Protein AF-A0A8J2VM16-F1 (afdb_monomer)

Sequence (151 aa):
MGIAYINSRSRGELADMIYTYWEAYRRHGYGNPDKLDIPVAFHVHVAEIREEAEANTRGPLDLYLKTRQYGRDIRFDDLKQREQVLVGSPEDVIRQIEAYHEIGITNLMALMNFGGMAHEKVCRSLELFGKHVIPAFKKQTGDDRRVRTYE

Secondary structure (DSSP, 8-state):
--BHHHH-SSHHHHHHHHHHHHHHHHHTT---GGG---EEEEEEEE-SSHHHHHHHHHHHHHHHHHHSTTTTT--HHHHHHTT-EEEESHHHHHHHHHHHHHTT--EEEEE---SSS-HHHHHHHHHHIIIIIHHHHHTT-----------

Organism: NCBI:txid1571185

Structure (mmCIF, N/CA/C/O backbone):
data_AF-A0A8J2VM16-F1
#
_entry.id   AF-A0A8J2VM16-F1
#
loop_
_atom_site.group_PDB
_atom_site.id
_atom_site.type_symbol
_atom_site.label_atom_id
_atom_site.label_alt_id
_atom_site.label_comp_id
_atom_site.label_asym_id
_atom_site.label_entity_id
_atom_site.label_seq_id
_atom_site.pdbx_PDB_ins_code
_atom_site.Cartn_x
_atom_site.Cartn_y
_atom_site.Cartn_z
_atom_site.occupancy
_atom_site.B_iso_or_equiv
_atom_site.auth_seq_id
_atom_site.auth_comp_id
_atom_site.auth_asym_id
_atom_site.auth_atom_id
_atom_site.pdbx_PDB_model_num
ATOM 1 N N . MET A 1 1 ? 10.954 -8.353 -6.306 1.00 56.75 1 MET A N 1
ATOM 2 C CA . MET A 1 1 ? 10.567 -6.992 -5.879 1.00 56.75 1 MET A CA 1
ATOM 3 C C . MET A 1 1 ? 9.984 -7.086 -4.473 1.00 56.75 1 MET A C 1
ATOM 5 O O . MET A 1 1 ? 9.251 -8.028 -4.200 1.00 56.75 1 MET A O 1
ATOM 9 N N . GLY A 1 2 ? 10.435 -6.225 -3.557 1.00 78.44 2 GLY A N 1
ATOM 10 C CA . GLY A 1 2 ? 10.102 -6.285 -2.124 1.00 78.44 2 GLY A CA 1
ATOM 11 C C . GLY A 1 2 ? 8.902 -5.411 -1.741 1.00 78.44 2 GLY A C 1
ATOM 12 O O . GLY A 1 2 ? 8.033 -5.131 -2.564 1.00 78.44 2 GLY A O 1
ATOM 13 N N . ILE A 1 3 ? 8.871 -4.946 -0.490 1.00 82.25 3 ILE A N 1
ATOM 14 C CA . ILE A 1 3 ? 7.880 -3.959 -0.034 1.00 82.25 3 ILE A CA 1
ATOM 15 C C . ILE A 1 3 ? 8.233 -2.586 -0.623 1.00 82.25 3 ILE A C 1
ATOM 17 O O . ILE A 1 3 ? 9.406 -2.212 -0.612 1.00 82.25 3 ILE A O 1
ATOM 21 N N . ALA A 1 4 ? 7.243 -1.837 -1.118 1.00 82.62 4 ALA A N 1
ATOM 22 C CA . ALA A 1 4 ? 7.441 -0.576 -1.845 1.00 82.62 4 ALA A CA 1
ATOM 23 C C . ALA A 1 4 ? 8.413 0.397 -1.148 1.00 82.62 4 ALA A C 1
ATOM 25 O O . ALA A 1 4 ? 9.389 0.830 -1.758 1.00 82.62 4 ALA A O 1
ATOM 26 N N . TYR A 1 5 ? 8.219 0.653 0.151 1.00 83.75 5 TYR A N 1
ATOM 27 C CA . TYR A 1 5 ? 9.043 1.603 0.912 1.00 83.75 5 TYR A CA 1
ATOM 28 C C . TYR A 1 5 ? 10.512 1.193 1.104 1.00 83.75 5 TYR A C 1
ATOM 30 O O . TYR A 1 5 ? 11.330 2.019 1.498 1.00 83.75 5 TYR A O 1
ATOM 38 N N . ILE A 1 6 ? 10.854 -0.077 0.869 1.00 82.88 6 ILE A N 1
ATOM 39 C CA . ILE A 1 6 ? 12.237 -0.565 0.962 1.00 82.88 6 ILE A CA 1
ATOM 40 C C . ILE A 1 6 ? 13.010 -0.216 -0.313 1.00 82.88 6 ILE A C 1
ATOM 42 O O . ILE A 1 6 ? 14.209 0.036 -0.252 1.00 82.88 6 ILE A O 1
ATOM 46 N N . ASN A 1 7 ? 12.329 -0.216 -1.462 1.00 75.25 7 ASN A N 1
ATOM 47 C CA . ASN A 1 7 ? 12.973 -0.108 -2.772 1.00 75.25 7 ASN A CA 1
ATOM 48 C C . ASN A 1 7 ? 12.954 1.317 -3.332 1.00 75.25 7 ASN A C 1
ATOM 50 O O . ASN A 1 7 ? 13.749 1.619 -4.213 1.00 75.25 7 ASN A O 1
ATOM 54 N N . SER A 1 8 ? 12.060 2.181 -2.849 1.00 85.94 8 SER A N 1
ATOM 55 C CA . SER A 1 8 ? 11.965 3.568 -3.302 1.00 85.94 8 SER A CA 1
ATOM 56 C C . SER A 1 8 ? 11.563 4.508 -2.167 1.00 85.94 8 SER A C 1
ATOM 58 O O . SER A 1 8 ? 11.091 4.077 -1.112 1.00 85.94 8 SER A O 1
ATOM 60 N N . ARG A 1 9 ? 11.723 5.813 -2.382 1.00 86.38 9 ARG A N 1
ATOM 61 C CA . ARG A 1 9 ? 11.236 6.891 -1.511 1.00 86.38 9 ARG A CA 1
ATOM 62 C C . ARG A 1 9 ? 9.977 7.567 -2.049 1.00 86.38 9 ARG A C 1
ATOM 64 O O . ARG A 1 9 ? 9.448 8.447 -1.382 1.00 86.38 9 ARG A O 1
ATOM 71 N N . SER A 1 10 ? 9.503 7.192 -3.234 1.00 90.12 10 SER A N 1
ATOM 72 C CA . SER A 1 10 ? 8.264 7.703 -3.827 1.00 90.12 10 SER A CA 1
ATOM 73 C C . SER A 1 10 ? 7.723 6.751 -4.896 1.00 90.12 10 SER A C 1
ATOM 75 O O . SER A 1 10 ? 8.423 5.834 -5.347 1.00 90.12 10 SER A O 1
ATOM 77 N N . ARG A 1 11 ? 6.477 6.980 -5.333 1.00 91.31 11 ARG A N 1
ATOM 78 C CA . ARG A 1 11 ? 5.922 6.330 -6.532 1.00 91.31 11 ARG A CA 1
ATOM 79 C C . ARG A 1 11 ? 6.725 6.674 -7.795 1.00 91.31 11 ARG A C 1
ATOM 81 O O . ARG A 1 11 ? 6.958 5.785 -8.603 1.00 91.31 11 ARG A O 1
ATOM 88 N N . GLY A 1 12 ? 7.198 7.915 -7.931 1.00 91.56 12 GLY A N 1
ATOM 89 C CA . GLY A 1 12 ? 8.009 8.346 -9.079 1.00 91.56 12 GLY A CA 1
ATOM 90 C C . GLY A 1 12 ? 9.338 7.597 -9.190 1.00 91.56 12 GLY A C 1
ATOM 91 O O . GLY A 1 12 ? 9.643 7.044 -10.236 1.00 91.56 12 GLY A O 1
ATOM 92 N N . GLU A 1 13 ? 10.076 7.461 -8.086 1.00 92.88 13 GLU A N 1
ATOM 93 C CA . GLU A 1 13 ? 11.339 6.703 -8.080 1.00 92.88 13 GLU A CA 1
ATOM 94 C C . GLU A 1 13 ? 11.111 5.211 -8.385 1.00 92.88 13 GLU A C 1
ATOM 96 O O . GLU A 1 13 ? 11.935 4.564 -9.032 1.00 92.88 13 GLU A O 1
ATOM 101 N N . LEU A 1 14 ? 9.969 4.655 -7.962 1.00 92.00 14 LEU A N 1
ATOM 102 C CA . LEU A 1 14 ? 9.591 3.293 -8.338 1.00 92.00 14 LEU A CA 1
ATOM 103 C C . LEU A 1 14 ? 9.302 3.179 -9.843 1.00 92.00 14 LEU A C 1
ATOM 105 O O . LEU A 1 14 ? 9.715 2.199 -10.461 1.00 92.00 14 LEU A O 1
ATOM 109 N N . ALA A 1 15 ? 8.640 4.178 -10.432 1.00 92.94 15 ALA A N 1
ATOM 110 C CA . ALA A 1 15 ? 8.392 4.241 -11.869 1.00 92.94 15 ALA A CA 1
ATOM 111 C C . ALA A 1 15 ? 9.708 4.313 -12.662 1.00 92.94 15 ALA A C 1
ATOM 113 O O . ALA A 1 15 ? 9.889 3.551 -13.609 1.00 92.94 15 ALA A O 1
ATOM 114 N N . ASP A 1 16 ? 10.666 5.137 -12.227 1.00 94.38 16 ASP A N 1
ATOM 115 C CA . ASP A 1 16 ? 11.991 5.241 -12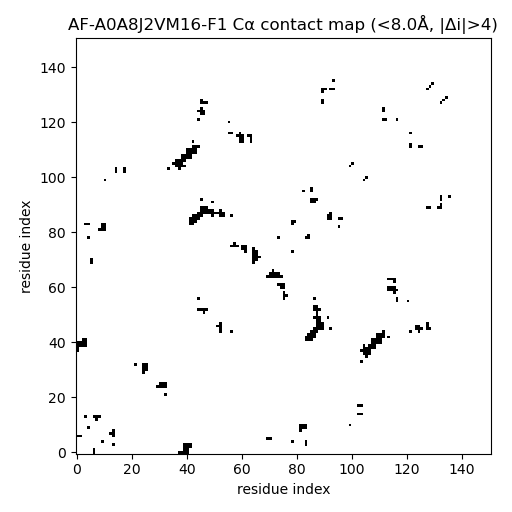.854 1.00 94.38 16 ASP A CA 1
ATOM 116 C C . ASP A 1 16 ? 12.752 3.907 -12.809 1.00 94.38 16 ASP A C 1
ATOM 118 O O . ASP A 1 16 ? 13.398 3.505 -13.783 1.00 94.38 16 ASP A O 1
ATOM 122 N N . MET A 1 17 ? 12.651 3.181 -11.690 1.00 92.38 17 MET A N 1
ATOM 123 C CA . MET A 1 17 ? 13.250 1.854 -11.537 1.00 92.38 17 MET A CA 1
ATOM 124 C C . MET A 1 17 ? 12.623 0.832 -12.495 1.00 92.38 17 MET A C 1
ATOM 126 O O . MET A 1 17 ? 13.348 0.078 -13.148 1.00 92.38 17 MET A O 1
ATOM 130 N N . ILE A 1 18 ? 11.290 0.819 -12.603 1.00 93.00 18 ILE A N 1
ATOM 131 C CA . ILE A 1 18 ? 10.559 -0.055 -13.531 1.00 93.00 18 ILE A CA 1
ATOM 132 C C . ILE A 1 18 ? 10.934 0.277 -14.979 1.00 93.00 18 ILE A C 1
ATOM 134 O O . ILE A 1 18 ? 11.281 -0.623 -15.744 1.00 93.00 18 ILE A O 1
ATOM 138 N N . TYR A 1 19 ? 10.957 1.561 -15.336 1.00 93.88 19 TYR A N 1
ATOM 139 C CA . TYR A 1 19 ? 11.331 2.017 -16.671 1.00 93.88 19 TYR A CA 1
ATOM 140 C C . TYR A 1 19 ? 12.765 1.611 -17.032 1.00 93.88 19 TYR A C 1
ATOM 142 O O . TYR A 1 19 ? 13.016 1.062 -18.105 1.00 93.88 19 TYR A O 1
ATOM 150 N N . THR A 1 20 ? 13.705 1.794 -16.102 1.00 94.25 20 THR A N 1
ATOM 151 C CA . THR A 1 20 ? 15.101 1.371 -16.280 1.00 94.25 20 THR A CA 1
ATOM 152 C C . THR A 1 20 ? 15.198 -0.136 -16.520 1.00 94.25 20 THR A C 1
ATOM 154 O O . THR A 1 20 ? 15.945 -0.586 -17.393 1.00 94.25 20 THR A O 1
ATOM 157 N N . TYR A 1 21 ? 14.420 -0.929 -15.777 1.00 93.00 21 TYR A N 1
ATOM 158 C CA . TYR A 1 21 ? 14.361 -2.375 -15.961 1.00 93.00 21 TYR A CA 1
ATOM 159 C C . TYR A 1 21 ? 13.798 -2.761 -17.337 1.00 93.00 21 TYR A C 1
ATOM 161 O O . TYR A 1 21 ? 14.381 -3.606 -18.018 1.00 93.00 21 TYR A O 1
ATOM 169 N N . TRP A 1 22 ? 12.724 -2.112 -17.787 1.00 94.12 22 TRP A N 1
ATOM 170 C CA . TRP A 1 22 ? 12.136 -2.337 -19.110 1.00 94.12 22 TRP A CA 1
ATOM 171 C C . TRP A 1 22 ? 13.092 -2.009 -20.254 1.00 94.12 22 TRP A C 1
ATOM 173 O O . TRP A 1 22 ? 13.232 -2.807 -21.183 1.00 94.12 22 TRP A O 1
ATOM 183 N N . GLU A 1 23 ? 13.789 -0.879 -20.177 1.00 94.12 23 GLU A N 1
ATOM 184 C CA . GLU A 1 23 ? 14.773 -0.486 -21.186 1.00 94.12 23 GLU A CA 1
ATOM 185 C C . GLU A 1 23 ? 15.941 -1.475 -21.242 1.00 94.12 23 GLU A C 1
ATOM 187 O O . GLU A 1 23 ? 16.353 -1.901 -22.325 1.00 94.12 23 GLU A O 1
ATOM 192 N N . ALA A 1 24 ? 16.434 -1.929 -20.085 1.00 94.62 24 ALA A N 1
ATOM 193 C CA . ALA A 1 24 ? 17.459 -2.966 -20.030 1.00 94.62 24 ALA A CA 1
ATOM 194 C C . ALA A 1 24 ? 16.965 -4.293 -20.634 1.00 94.62 24 ALA A C 1
ATOM 196 O O . ALA A 1 24 ? 17.704 -4.934 -21.387 1.00 94.62 24 ALA A O 1
ATOM 197 N N . TYR A 1 25 ? 15.721 -4.685 -20.345 1.00 93.81 25 TYR A N 1
ATOM 198 C CA . TYR A 1 25 ? 15.096 -5.900 -20.868 1.00 93.81 25 TYR A CA 1
ATOM 199 C C . TYR A 1 25 ? 14.985 -5.874 -22.399 1.00 93.81 25 TYR A C 1
ATOM 201 O O . TYR A 1 25 ? 15.388 -6.830 -23.069 1.00 93.81 25 TYR A O 1
ATOM 209 N N . ARG A 1 26 ? 14.524 -4.746 -22.960 1.00 92.88 26 ARG A N 1
ATOM 210 C CA . ARG A 1 26 ? 14.449 -4.514 -24.412 1.00 92.88 26 ARG A CA 1
ATOM 211 C C . ARG A 1 26 ? 15.830 -4.527 -25.054 1.00 92.88 26 ARG A C 1
ATOM 213 O O . ARG A 1 26 ? 16.044 -5.240 -26.031 1.00 92.88 26 ARG A O 1
ATOM 220 N N . ARG A 1 27 ? 16.781 -3.775 -24.490 1.00 94.75 27 ARG A N 1
ATOM 221 C CA . ARG A 1 27 ? 18.134 -3.610 -25.042 1.00 94.75 27 ARG A CA 1
ATOM 222 C C . ARG A 1 27 ? 18.888 -4.932 -25.189 1.00 94.75 27 ARG A C 1
ATOM 224 O O . ARG A 1 27 ? 19.678 -5.070 -26.117 1.00 94.75 27 ARG A O 1
ATOM 231 N N . HIS A 1 28 ? 18.651 -5.888 -24.296 1.00 95.31 28 HIS A N 1
ATOM 232 C CA . HIS A 1 28 ? 19.297 -7.204 -24.336 1.00 95.31 28 HIS A CA 1
ATOM 233 C C . HIS A 1 28 ? 18.489 -8.261 -25.104 1.00 95.31 28 HIS A C 1
ATOM 235 O O . HIS A 1 28 ? 18.878 -9.425 -25.127 1.00 95.31 28 HIS A O 1
ATOM 241 N N . GLY A 1 29 ? 17.383 -7.876 -25.750 1.00 93.75 29 GLY A N 1
ATOM 242 C CA . GLY A 1 29 ? 16.620 -8.762 -26.628 1.00 93.75 29 GLY A CA 1
ATOM 243 C C . GLY A 1 29 ? 15.764 -9.804 -25.904 1.00 93.75 29 GLY A C 1
ATOM 244 O O . GLY A 1 29 ? 15.365 -10.784 -26.526 1.00 93.75 29 GLY A O 1
ATOM 245 N N . TYR A 1 30 ? 15.448 -9.608 -24.619 1.00 91.94 30 TYR A N 1
ATOM 246 C CA . TYR A 1 30 ? 14.632 -10.563 -23.857 1.00 91.94 30 TYR A CA 1
ATOM 247 C C . TYR A 1 30 ? 13.132 -10.517 -24.207 1.00 91.94 30 TYR A C 1
ATOM 249 O O . TYR A 1 30 ? 12.389 -11.414 -23.818 1.00 91.94 30 TYR A O 1
ATOM 257 N N . GLY A 1 31 ? 12.684 -9.521 -24.982 1.00 90.56 31 GLY A N 1
ATOM 258 C CA . GLY A 1 31 ? 11.334 -9.457 -25.550 1.00 90.56 31 GLY A CA 1
ATOM 259 C C . GLY A 1 31 ? 10.556 -8.202 -25.158 1.00 90.56 31 GLY A C 1
ATOM 260 O O . GLY A 1 31 ? 11.141 -7.155 -24.883 1.00 90.56 31 GLY A O 1
ATOM 261 N N . ASN A 1 32 ? 9.219 -8.304 -25.163 1.00 88.19 32 ASN A N 1
ATOM 262 C CA . ASN A 1 32 ? 8.341 -7.194 -24.787 1.00 88.19 32 ASN A CA 1
ATOM 263 C C . ASN A 1 32 ? 8.208 -7.094 -23.249 1.00 88.19 32 ASN A C 1
ATOM 265 O O . ASN A 1 32 ? 7.647 -8.021 -22.656 1.00 88.19 32 ASN A O 1
ATOM 269 N N . PRO A 1 33 ? 8.654 -5.993 -22.609 1.00 87.69 33 PRO A N 1
ATOM 270 C CA . PRO A 1 33 ? 8.507 -5.795 -21.168 1.00 87.69 33 PRO A CA 1
ATOM 271 C C . PRO A 1 33 ? 7.057 -5.720 -20.673 1.00 87.69 33 PRO A C 1
ATOM 273 O O . PRO A 1 33 ? 6.827 -6.027 -19.508 1.00 87.69 33 PRO A O 1
ATOM 276 N N . ASP A 1 34 ? 6.074 -5.417 -21.529 1.00 84.12 34 ASP A N 1
ATOM 277 C CA . ASP A 1 34 ? 4.653 -5.368 -21.129 1.00 84.12 34 ASP A CA 1
ATOM 278 C C . ASP A 1 34 ? 4.111 -6.743 -20.688 1.00 84.12 34 ASP A C 1
ATOM 280 O O . ASP A 1 34 ? 3.019 -6.856 -20.135 1.00 84.12 34 ASP A O 1
ATOM 284 N N . LYS 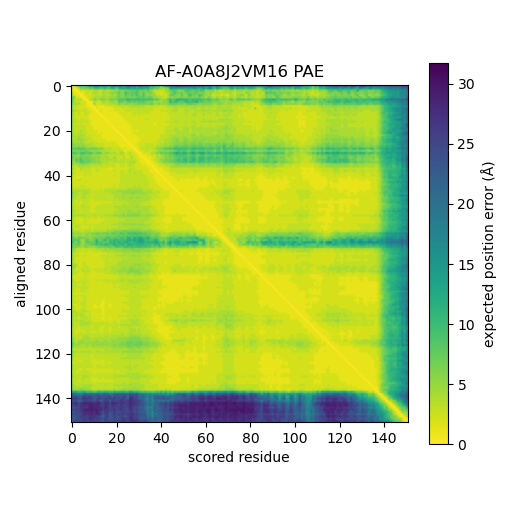A 1 35 ? 4.860 -7.819 -20.966 1.00 84.69 35 LYS A N 1
ATOM 285 C CA . LYS A 1 35 ? 4.532 -9.191 -20.553 1.00 84.69 35 LYS A CA 1
ATOM 286 C C . LYS A 1 35 ? 5.139 -9.580 -19.204 1.00 84.69 35 LYS A C 1
ATOM 288 O O . LYS A 1 35 ? 4.970 -10.723 -18.786 1.00 84.69 35 LYS A O 1
ATOM 293 N N . LEU A 1 36 ? 5.889 -8.687 -18.561 1.00 88.44 36 LEU A N 1
ATOM 294 C CA . LEU A 1 36 ? 6.547 -8.973 -17.293 1.00 88.44 36 LEU A CA 1
ATOM 295 C C . LEU A 1 36 ? 5.567 -8.818 -16.136 1.00 88.44 36 LEU A C 1
ATOM 297 O O . LEU A 1 36 ? 4.884 -7.804 -16.016 1.00 88.44 36 LEU A O 1
ATOM 301 N N . ASP A 1 37 ? 5.566 -9.807 -15.245 1.00 89.94 37 ASP A N 1
ATOM 302 C CA . ASP A 1 37 ? 4.898 -9.667 -13.962 1.00 89.94 37 ASP A CA 1
ATOM 303 C C . ASP A 1 37 ? 5.799 -8.904 -12.989 1.00 89.94 37 ASP A C 1
ATOM 305 O O . ASP A 1 37 ? 6.884 -9.370 -12.629 1.00 89.94 37 ASP A O 1
ATOM 309 N N . ILE A 1 38 ? 5.343 -7.730 -12.546 1.00 91.38 38 ILE A N 1
ATOM 310 C CA . ILE A 1 38 ? 6.051 -6.872 -11.592 1.00 91.38 38 ILE A CA 1
ATOM 311 C C . ILE A 1 38 ? 5.286 -6.890 -10.264 1.00 91.38 38 ILE A C 1
ATOM 313 O O . ILE A 1 38 ? 4.384 -6.072 -10.062 1.00 91.38 38 ILE A O 1
ATOM 317 N N . PRO A 1 39 ? 5.607 -7.831 -9.353 1.00 92.44 39 PRO A N 1
ATOM 318 C CA . PRO A 1 39 ? 4.937 -7.936 -8.067 1.00 92.44 39 PRO A CA 1
ATOM 319 C C . PRO A 1 39 ? 5.499 -6.937 -7.053 1.00 92.44 39 PRO A C 1
ATOM 321 O O . PRO A 1 39 ? 6.701 -6.933 -6.800 1.00 92.44 39 PRO A O 1
ATOM 324 N N . VAL A 1 40 ? 4.654 -6.138 -6.402 1.00 93.75 40 VAL A N 1
ATOM 325 C CA . VAL A 1 40 ? 5.080 -5.226 -5.321 1.00 93.75 40 VAL A CA 1
ATOM 326 C C . VAL A 1 40 ? 4.185 -5.398 -4.101 1.00 93.75 40 VAL A C 1
ATOM 328 O O . VAL A 1 40 ? 2.961 -5.472 -4.219 1.00 93.75 40 VAL A O 1
ATOM 331 N N . ALA A 1 41 ? 4.801 -5.481 -2.918 1.00 94.44 41 ALA A N 1
ATOM 332 C CA . ALA A 1 41 ? 4.065 -5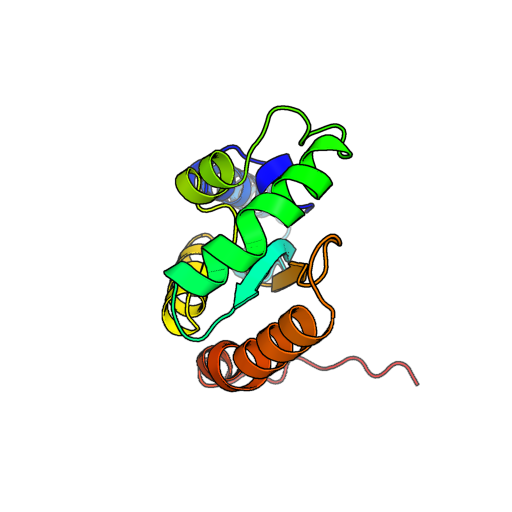.547 -1.661 1.00 94.44 41 ALA A CA 1
ATOM 333 C C . ALA A 1 41 ? 3.783 -4.156 -1.095 1.00 94.44 41 ALA A C 1
ATOM 335 O O . ALA A 1 41 ? 4.681 -3.315 -0.996 1.00 94.44 41 ALA A O 1
ATOM 336 N N . PHE A 1 42 ? 2.548 -3.969 -0.640 1.00 96.38 42 PHE A N 1
ATOM 337 C CA . PHE A 1 42 ? 2.087 -2.773 0.055 1.00 96.38 42 PHE A CA 1
ATOM 338 C C . PHE A 1 42 ? 1.469 -3.163 1.392 1.00 96.38 42 PHE A C 1
ATOM 340 O O . PHE A 1 42 ? 0.830 -4.210 1.496 1.00 96.38 42 PHE A O 1
ATOM 347 N N . HIS A 1 43 ? 1.622 -2.309 2.404 1.00 97.12 43 HIS A N 1
ATOM 348 C CA . HIS A 1 43 ? 0.723 -2.380 3.554 1.00 97.12 43 HIS A CA 1
ATOM 349 C C . HIS A 1 43 ? -0.630 -1.843 3.117 1.00 97.12 43 HIS A C 1
ATOM 351 O O . HIS A 1 43 ? -0.698 -0.757 2.534 1.00 97.12 43 HIS A O 1
ATOM 357 N N . VAL A 1 44 ? -1.677 -2.616 3.378 1.00 98.38 44 VAL A N 1
ATOM 358 C CA . VAL A 1 44 ? -3.029 -2.304 2.920 1.00 98.38 44 VAL A CA 1
ATOM 359 C C . VAL A 1 44 ? -3.976 -2.345 4.105 1.00 98.38 44 VAL A C 1
ATOM 361 O O . VAL A 1 44 ? -3.967 -3.313 4.862 1.00 98.38 44 VAL A O 1
ATOM 364 N N . HIS A 1 45 ? -4.807 -1.319 4.258 1.00 98.69 45 HIS A N 1
ATOM 365 C CA . HIS A 1 45 ? -5.909 -1.352 5.215 1.00 98.69 45 HIS A CA 1
ATOM 366 C C . HIS A 1 45 ? -7.109 -0.565 4.699 1.00 98.69 45 HIS A C 1
ATOM 368 O O . HIS A 1 45 ? -6.985 0.607 4.352 1.00 98.69 45 HIS A O 1
ATOM 374 N N . VAL A 1 46 ? -8.272 -1.210 4.675 1.00 98.75 46 VAL A N 1
ATOM 375 C CA . VAL A 1 46 ? -9.527 -0.634 4.196 1.00 98.75 46 VAL A CA 1
ATOM 376 C C . VAL A 1 46 ? -10.488 -0.472 5.371 1.00 98.75 46 VAL A C 1
ATOM 378 O O . VAL A 1 46 ? -10.682 -1.401 6.156 1.00 98.75 46 VAL A O 1
ATOM 381 N N . ALA A 1 47 ? -11.095 0.704 5.486 1.00 98.69 47 ALA A N 1
ATOM 382 C CA . ALA A 1 47 ? -12.232 0.963 6.371 1.00 98.69 47 ALA A CA 1
ATOM 383 C C . ALA A 1 47 ? -13.343 1.671 5.582 1.00 98.69 47 ALA A C 1
ATOM 385 O O . ALA A 1 47 ? -13.158 1.954 4.402 1.00 98.69 47 ALA A O 1
ATOM 386 N N . GLU A 1 48 ? -14.493 1.951 6.198 1.00 98.19 48 GLU A N 1
ATOM 387 C CA . GLU A 1 48 ? -15.604 2.629 5.502 1.00 98.19 48 GLU A CA 1
ATOM 388 C C . GLU A 1 48 ? -15.206 4.029 5.022 1.00 98.19 48 GLU A C 1
ATOM 390 O O . GLU A 1 48 ? -15.554 4.450 3.922 1.00 98.19 48 GLU A O 1
ATOM 395 N N . ILE A 1 49 ? -14.434 4.740 5.848 1.00 98.38 49 ILE A N 1
ATOM 396 C CA . ILE A 1 49 ? -13.918 6.075 5.552 1.00 98.38 49 ILE A CA 1
ATOM 397 C C . ILE A 1 49 ? -12.415 6.142 5.804 1.00 98.38 49 ILE A C 1
ATOM 399 O O . ILE A 1 49 ? -11.852 5.382 6.602 1.00 98.38 49 ILE A O 1
ATOM 403 N N . ARG A 1 50 ? -11.759 7.094 5.138 1.00 97.94 50 ARG A N 1
ATOM 404 C CA . ARG A 1 50 ? -10.309 7.280 5.206 1.00 97.94 50 ARG A CA 1
ATOM 405 C C . ARG A 1 50 ? -9.817 7.503 6.628 1.00 97.94 50 ARG A C 1
ATOM 407 O O . ARG A 1 50 ? -8.854 6.870 7.050 1.00 97.94 50 ARG A O 1
ATOM 414 N N . GLU A 1 51 ? -10.478 8.383 7.364 1.00 98.25 51 GLU A N 1
ATOM 415 C CA . GLU A 1 51 ? -10.084 8.788 8.710 1.00 98.25 51 GLU A CA 1
ATOM 416 C C . GLU A 1 51 ? -10.016 7.580 9.651 1.00 98.25 51 GLU A C 1
ATOM 418 O O . GLU A 1 51 ? -9.074 7.442 10.433 1.00 98.25 51 GLU A O 1
ATOM 423 N N . GLU A 1 52 ? -10.976 6.662 9.528 1.00 98.31 52 GLU A N 1
ATOM 424 C CA . GLU A 1 52 ? -11.004 5.425 10.302 1.00 98.31 52 GLU A CA 1
ATOM 425 C C . GLU A 1 52 ? -9.868 4.480 9.888 1.00 98.31 52 GLU A C 1
ATOM 427 O O . GLU A 1 52 ? -9.182 3.916 10.744 1.00 98.31 52 GLU A O 1
ATOM 432 N N . ALA A 1 53 ? -9.623 4.327 8.583 1.00 98.38 53 ALA A N 1
ATOM 433 C CA . ALA A 1 53 ? -8.542 3.485 8.080 1.00 98.38 53 ALA A CA 1
ATOM 434 C C . ALA A 1 53 ? -7.173 3.965 8.589 1.00 98.38 53 ALA A C 1
ATOM 436 O O . ALA A 1 53 ? -6.352 3.161 9.045 1.00 98.38 53 ALA A O 1
ATOM 437 N N . GLU A 1 54 ? -6.946 5.279 8.576 1.00 98.12 54 GLU A N 1
ATOM 438 C CA . GLU A 1 54 ? -5.727 5.899 9.090 1.00 98.12 54 GLU A CA 1
ATOM 439 C C . GLU A 1 54 ? -5.597 5.733 10.607 1.00 98.12 54 GLU A C 1
ATOM 441 O O . GLU A 1 54 ? -4.535 5.334 11.087 1.00 98.12 54 GLU A O 1
ATOM 446 N N . ALA A 1 55 ? -6.669 5.979 11.367 1.00 98.00 55 ALA A N 1
ATOM 447 C CA . ALA A 1 55 ? -6.678 5.806 12.819 1.00 98.00 55 ALA A CA 1
ATOM 448 C C . ALA A 1 55 ? -6.385 4.353 13.230 1.00 98.00 55 ALA A C 1
ATOM 450 O O . ALA A 1 55 ? -5.630 4.107 14.171 1.00 98.00 55 ALA A O 1
ATOM 451 N N . ASN A 1 56 ? -6.934 3.390 12.487 1.00 97.94 56 ASN A N 1
ATOM 452 C CA . ASN A 1 56 ? -6.689 1.965 12.687 1.00 97.94 56 ASN A CA 1
ATOM 453 C C . ASN A 1 56 ? -5.230 1.575 12.397 1.00 97.94 56 ASN A C 1
ATOM 455 O O . ASN A 1 56 ? -4.710 0.666 13.039 1.00 97.94 56 ASN A O 1
ATOM 459 N N . THR A 1 57 ? -4.571 2.251 11.451 1.00 98.12 57 THR A N 1
ATOM 460 C CA . THR A 1 57 ? -3.270 1.831 10.904 1.00 98.12 57 THR A CA 1
ATOM 461 C C . THR A 1 57 ? -2.075 2.540 11.528 1.00 98.12 57 THR A C 1
ATOM 463 O O . THR A 1 57 ? -1.035 1.915 11.719 1.00 98.12 57 THR A O 1
ATOM 466 N N . ARG A 1 58 ? -2.208 3.825 11.867 1.00 97.38 58 ARG A N 1
ATOM 467 C CA . ARG A 1 58 ? -1.103 4.706 12.275 1.00 97.38 58 ARG A CA 1
ATOM 468 C C . ARG A 1 58 ? -0.219 4.104 13.370 1.00 97.38 58 ARG A C 1
ATOM 470 O O . ARG A 1 58 ? 0.967 3.881 13.154 1.00 97.38 58 ARG A O 1
ATOM 477 N N . GLY A 1 59 ? -0.806 3.781 14.523 1.00 97.12 59 GLY A N 1
ATOM 478 C CA . GLY A 1 59 ? -0.075 3.179 15.643 1.00 97.12 59 GLY A CA 1
ATOM 479 C C . GLY A 1 59 ? 0.491 1.787 15.321 1.00 97.12 59 GLY A C 1
ATOM 480 O O . GLY A 1 59 ? 1.689 1.566 15.509 1.00 97.12 59 GLY A O 1
ATOM 481 N N . PRO A 1 60 ? -0.331 0.848 14.819 1.00 97.31 60 PRO A N 1
ATOM 482 C CA . PRO A 1 60 ? 0.129 -0.498 14.481 1.00 97.31 60 PRO A CA 1
ATOM 483 C C . PRO A 1 60 ? 1.257 -0.534 13.438 1.00 97.31 60 PRO A C 1
ATOM 485 O O . PRO A 1 60 ? 2.231 -1.268 13.614 1.00 97.31 60 PRO A O 1
ATOM 488 N N . LEU A 1 61 ? 1.188 0.299 12.394 1.00 96.38 61 LEU A N 1
ATOM 489 C CA . LEU A 1 61 ? 2.230 0.348 11.371 1.00 96.38 61 LEU A CA 1
ATOM 490 C C . LEU A 1 61 ? 3.519 0.978 11.906 1.00 96.38 61 LEU A C 1
ATOM 492 O O . LEU A 1 61 ? 4.598 0.464 11.624 1.00 96.38 61 LEU A O 1
ATOM 496 N N . ASP A 1 62 ? 3.434 2.025 12.730 1.00 96.44 62 ASP A N 1
ATOM 497 C CA . ASP A 1 62 ? 4.613 2.600 13.389 1.00 96.44 62 ASP A CA 1
ATOM 498 C C . ASP A 1 62 ? 5.329 1.569 14.276 1.00 96.44 62 ASP A C 1
ATOM 500 O O . ASP A 1 62 ? 6.561 1.504 14.295 1.00 96.44 62 ASP A O 1
ATOM 504 N N . LEU A 1 63 ? 4.575 0.729 14.996 1.00 94.88 63 LEU A N 1
ATOM 505 C CA . LEU A 1 63 ? 5.138 -0.372 15.783 1.00 94.88 63 LEU A CA 1
ATOM 506 C C . LEU A 1 63 ? 5.810 -1.418 14.892 1.00 94.88 63 LEU A C 1
ATOM 508 O O . LEU A 1 63 ? 6.933 -1.833 15.183 1.00 94.88 63 LEU A O 1
ATOM 512 N N . TYR A 1 64 ? 5.166 -1.806 13.789 1.00 94.88 64 TYR A N 1
ATOM 513 C CA . TYR A 1 64 ? 5.759 -2.703 12.802 1.00 94.88 64 TYR A CA 1
ATOM 514 C C . TYR A 1 64 ? 7.077 -2.131 12.259 1.00 94.88 64 TYR A C 1
ATOM 516 O O . TYR A 1 64 ? 8.105 -2.808 12.308 1.00 94.88 64 TYR A O 1
ATOM 524 N N . LEU A 1 65 ? 7.079 -0.876 11.799 1.00 93.69 65 LEU A N 1
ATOM 525 C CA . LEU A 1 65 ? 8.226 -0.224 11.160 1.00 93.69 65 LEU A CA 1
ATOM 526 C C . LEU A 1 65 ? 9.435 -0.126 12.096 1.00 93.69 65 LEU A C 1
ATOM 528 O O . LEU A 1 65 ? 10.553 -0.420 11.669 1.00 93.69 65 LEU A O 1
ATOM 532 N N . LYS A 1 66 ? 9.215 0.155 13.389 1.00 92.25 66 LYS A N 1
ATOM 533 C CA . LYS A 1 66 ? 10.268 0.161 14.424 1.00 92.25 66 LYS A CA 1
ATOM 534 C C . LYS A 1 66 ? 11.056 -1.150 14.507 1.00 92.25 66 LYS A C 1
ATOM 536 O O . LYS A 1 66 ? 12.234 -1.136 14.861 1.00 92.25 66 LYS A O 1
ATOM 541 N N . THR A 1 67 ? 10.438 -2.280 14.166 1.00 88.81 67 THR A N 1
ATOM 542 C CA . THR A 1 67 ? 11.099 -3.598 14.185 1.00 88.81 67 THR A CA 1
ATOM 543 C C . THR A 1 67 ? 11.830 -3.943 12.885 1.00 88.81 67 THR A C 1
ATOM 545 O O . THR A 1 67 ? 12.608 -4.898 12.855 1.00 88.81 67 THR A O 1
ATOM 548 N N . ARG A 1 68 ? 11.634 -3.181 11.800 1.00 88.00 68 ARG A N 1
ATOM 549 C CA . ARG A 1 68 ? 12.221 -3.471 10.483 1.00 88.00 68 ARG A CA 1
ATOM 550 C C . ARG A 1 68 ? 13.521 -2.711 10.276 1.00 88.00 68 ARG A C 1
ATOM 552 O O . ARG A 1 68 ? 13.566 -1.507 10.490 1.00 88.00 68 ARG A O 1
ATOM 559 N N . GLN A 1 69 ? 14.554 -3.392 9.770 1.00 82.38 69 GLN A N 1
ATOM 560 C CA . GLN A 1 69 ? 15.870 -2.797 9.481 1.00 82.38 69 GLN A CA 1
ATOM 561 C C . GLN A 1 69 ? 15.762 -1.496 8.669 1.00 82.38 69 GLN A C 1
ATOM 563 O O . GLN A 1 69 ? 16.350 -0.494 9.055 1.00 82.38 69 GLN A O 1
ATOM 568 N N . TYR A 1 70 ? 14.966 -1.506 7.596 1.00 78.44 70 TYR A N 1
ATOM 569 C CA . TYR A 1 70 ? 14.763 -0.360 6.700 1.00 78.44 70 TYR A CA 1
ATOM 570 C C . TYR A 1 70 ? 13.592 0.554 7.105 1.00 78.44 70 TYR A C 1
ATOM 572 O O . TYR A 1 70 ? 13.268 1.483 6.377 1.00 78.44 70 TYR A O 1
ATOM 580 N N . GLY A 1 71 ? 12.912 0.272 8.224 1.00 74.44 71 GLY A N 1
ATOM 581 C CA . GLY A 1 71 ? 11.711 0.994 8.659 1.00 74.44 71 GLY A CA 1
ATOM 582 C C . GLY A 1 71 ? 11.869 1.815 9.939 1.00 74.44 71 GLY A C 1
ATOM 583 O O . GLY A 1 71 ? 10.973 2.592 10.246 1.00 74.44 71 GLY A O 1
ATOM 584 N N . ARG A 1 72 ? 12.970 1.674 10.694 1.00 80.31 72 ARG A N 1
ATOM 585 C CA . ARG A 1 72 ? 13.063 2.189 12.079 1.00 80.31 72 ARG A CA 1
ATOM 586 C C . ARG A 1 72 ? 12.767 3.685 12.224 1.00 80.31 72 ARG A C 1
ATOM 588 O O . ARG A 1 72 ? 12.094 4.092 13.175 1.00 80.31 72 ARG A O 1
ATOM 595 N N . ASP A 1 73 ? 13.211 4.477 11.256 1.00 88.12 73 ASP A N 1
ATOM 596 C CA . ASP A 1 73 ? 13.078 5.939 11.263 1.00 88.12 73 ASP A CA 1
ATOM 597 C C . ASP A 1 73 ? 11.906 6.445 10.414 1.00 88.12 73 ASP A C 1
ATOM 599 O O . ASP A 1 73 ? 11.700 7.646 10.300 1.00 88.12 73 ASP A O 1
ATOM 603 N N . ILE A 1 74 ? 11.123 5.534 9.837 1.00 91.12 74 ILE A N 1
ATOM 604 C CA . ILE A 1 74 ? 9.955 5.850 9.020 1.00 91.12 74 ILE A CA 1
ATOM 605 C C . ILE A 1 74 ? 8.702 5.755 9.894 1.00 91.12 74 ILE A C 1
ATOM 607 O O . ILE A 1 74 ? 8.589 4.880 10.761 1.00 91.12 74 ILE A O 1
ATOM 611 N N . ARG A 1 75 ? 7.753 6.662 9.679 1.00 94.56 75 ARG A N 1
ATOM 612 C CA . ARG A 1 75 ? 6.415 6.635 10.272 1.00 94.56 75 ARG A CA 1
ATOM 613 C C . ARG A 1 75 ? 5.348 6.444 9.207 1.00 94.56 75 ARG A C 1
ATOM 615 O O . ARG A 1 75 ? 5.584 6.628 8.013 1.00 94.56 75 ARG A O 1
ATOM 622 N N . PHE A 1 76 ? 4.149 6.099 9.657 1.00 95.50 76 PHE A N 1
ATOM 623 C CA . PHE A 1 76 ? 2.965 6.007 8.816 1.00 95.50 76 PHE A CA 1
ATOM 624 C C . PHE A 1 76 ? 2.774 7.264 7.953 1.00 95.50 76 PHE A C 1
ATOM 626 O O . PHE A 1 76 ? 2.549 7.138 6.753 1.00 95.50 76 PHE A O 1
ATOM 633 N N . ASP A 1 77 ? 2.921 8.461 8.531 1.00 95.69 77 ASP A N 1
ATOM 634 C CA . ASP A 1 77 ? 2.747 9.715 7.785 1.00 95.69 77 ASP A CA 1
ATOM 635 C C . ASP A 1 77 ? 3.777 9.899 6.672 1.00 95.69 77 ASP A C 1
ATOM 637 O O . ASP A 1 77 ? 3.420 10.380 5.598 1.00 95.69 77 ASP A O 1
ATOM 641 N N . ASP A 1 78 ? 5.025 9.469 6.887 1.00 94.31 78 ASP A N 1
ATOM 642 C CA . ASP A 1 78 ? 6.051 9.510 5.844 1.00 94.31 78 ASP A CA 1
ATOM 643 C C . ASP A 1 78 ? 5.642 8.621 4.670 1.00 94.31 78 ASP A C 1
ATOM 645 O O . ASP A 1 78 ? 5.708 9.032 3.515 1.00 94.31 78 ASP A O 1
ATOM 649 N N . LEU A 1 79 ? 5.192 7.395 4.955 1.00 93.31 79 LEU A N 1
ATOM 650 C CA . LEU A 1 79 ? 4.762 6.468 3.912 1.00 93.31 79 LEU A CA 1
ATOM 651 C C . LEU A 1 79 ? 3.507 6.951 3.193 1.00 93.31 79 LEU A C 1
ATOM 653 O O . LEU A 1 79 ? 3.417 6.808 1.976 1.00 93.31 79 LEU A O 1
ATOM 657 N N . LYS A 1 80 ? 2.563 7.543 3.929 1.00 94.06 80 LYS A N 1
ATOM 658 C CA . LYS A 1 80 ? 1.360 8.160 3.371 1.00 94.06 80 LYS A CA 1
ATOM 659 C C . LYS A 1 80 ? 1.729 9.300 2.423 1.00 94.06 80 LYS A C 1
ATOM 661 O O . LYS A 1 80 ? 1.229 9.338 1.305 1.00 94.06 80 LYS A O 1
ATOM 666 N N . GLN A 1 81 ? 2.630 10.194 2.833 1.00 93.00 81 GLN A N 1
ATOM 667 C CA . GLN A 1 81 ? 3.093 11.307 1.999 1.00 93.00 81 GLN A CA 1
ATOM 668 C C . GLN A 1 81 ? 3.807 10.823 0.730 1.00 93.00 81 GLN A C 1
ATOM 670 O O . GLN A 1 81 ? 3.697 11.449 -0.320 1.00 93.00 81 GLN A O 1
ATOM 675 N N . ARG A 1 82 ? 4.524 9.700 0.819 1.00 91.81 82 ARG A N 1
ATOM 676 C CA . ARG A 1 82 ? 5.211 9.065 -0.316 1.00 91.81 82 ARG A CA 1
ATOM 677 C C . ARG A 1 82 ? 4.289 8.202 -1.185 1.00 91.81 82 ARG A C 1
ATOM 679 O O . ARG A 1 82 ? 4.763 7.636 -2.169 1.00 91.81 82 ARG A O 1
ATOM 686 N N . GLU A 1 83 ? 3.015 8.083 -0.804 1.00 90.69 83 GLU A N 1
ATOM 6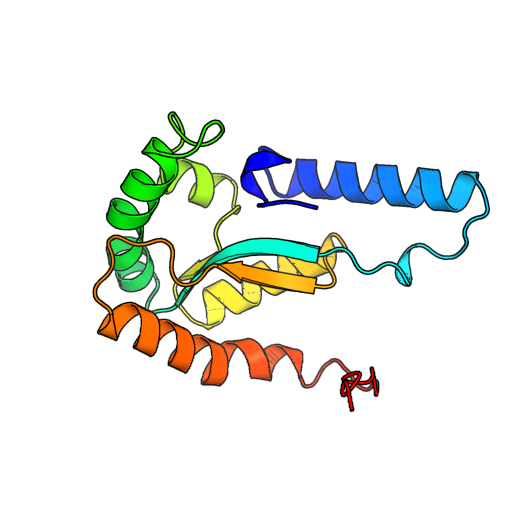87 C CA . GLU A 1 83 ? 1.996 7.216 -1.411 1.00 90.69 83 GLU A CA 1
ATOM 688 C C . GLU A 1 83 ? 2.343 5.715 -1.366 1.00 90.69 83 GLU A C 1
ATOM 690 O O . GLU A 1 83 ? 1.842 4.936 -2.161 1.00 90.69 83 GLU A O 1
ATOM 695 N N . GLN A 1 84 ? 3.184 5.275 -0.423 1.00 92.75 84 GLN A N 1
ATOM 696 C CA . GLN A 1 84 ? 3.731 3.906 -0.352 1.00 92.75 84 GLN A CA 1
ATOM 697 C C . GLN A 1 84 ? 2.930 2.947 0.547 1.00 92.75 84 GLN A C 1
ATOM 699 O O . GLN A 1 84 ? 3.401 1.853 0.879 1.00 92.75 84 GLN A O 1
ATOM 704 N N . VAL A 1 85 ? 1.731 3.354 0.963 1.00 95.31 85 VAL A N 1
ATOM 705 C CA . VAL A 1 85 ? 0.768 2.555 1.734 1.00 95.31 85 VAL A CA 1
ATOM 706 C C . VAL A 1 85 ? -0.618 2.728 1.136 1.00 95.31 85 VAL A C 1
ATOM 708 O O . VAL A 1 85 ? -0.992 3.834 0.774 1.00 95.31 85 VAL A O 1
ATOM 711 N N . LEU A 1 86 ? -1.393 1.649 1.075 1.00 97.56 86 LEU A N 1
ATOM 712 C CA . LEU A 1 86 ? -2.746 1.653 0.519 1.00 97.56 86 LEU A CA 1
ATOM 713 C C . LEU A 1 86 ? -3.755 1.630 1.665 1.00 97.56 86 LEU A C 1
ATOM 715 O O . LEU A 1 86 ? -4.301 0.585 2.021 1.00 97.56 86 LEU A O 1
ATOM 719 N N . VAL A 1 87 ? -3.938 2.786 2.298 1.00 98.38 87 VAL A N 1
ATOM 720 C CA . VAL A 1 87 ? -4.781 2.939 3.490 1.00 98.38 87 VAL A CA 1
ATOM 721 C C . VAL A 1 87 ? -5.858 3.981 3.219 1.00 98.38 87 VAL A C 1
ATOM 723 O O . VAL A 1 87 ? -5.530 5.117 2.881 1.00 98.38 87 VAL A O 1
ATOM 726 N N . GLY A 1 88 ? -7.132 3.609 3.354 1.00 98.50 88 GLY A N 1
ATOM 727 C CA . GLY A 1 88 ? -8.246 4.528 3.105 1.00 98.50 88 GLY A CA 1
ATOM 728 C C . GLY A 1 88 ? -9.610 3.847 2.991 1.00 98.50 88 GLY A C 1
ATOM 729 O O . GLY A 1 88 ? -9.779 2.706 3.431 1.00 98.50 88 GLY A O 1
ATOM 730 N N . SER A 1 89 ? -10.575 4.552 2.388 1.00 98.69 89 SER A N 1
ATOM 731 C CA . SER A 1 89 ? -11.834 3.940 1.937 1.00 98.69 89 SER A CA 1
ATOM 732 C C . SER A 1 89 ? -11.591 2.975 0.761 1.00 98.69 89 SER A C 1
ATOM 734 O O . SER A 1 89 ? -10.502 2.989 0.169 1.00 98.69 89 SER A O 1
ATOM 736 N N . PRO A 1 90 ? -12.574 2.147 0.358 1.00 98.62 90 PRO A N 1
ATOM 737 C CA . PRO A 1 90 ? -12.441 1.329 -0.844 1.00 98.62 90 PRO A CA 1
ATOM 738 C C . PRO A 1 90 ? -12.064 2.145 -2.089 1.00 98.62 90 PRO A C 1
ATOM 740 O O . PRO A 1 90 ? -11.174 1.747 -2.837 1.00 98.62 90 PRO A O 1
ATOM 743 N N . GLU A 1 91 ? -12.675 3.313 -2.282 1.00 98.31 91 GLU A N 1
ATOM 744 C CA . GLU A 1 91 ? -12.422 4.211 -3.415 1.00 98.31 91 GLU A CA 1
ATOM 745 C C . GLU A 1 91 ? -11.008 4.799 -3.372 1.00 98.31 91 GLU A C 1
ATOM 747 O O . GLU A 1 91 ? -10.363 4.964 -4.407 1.00 98.31 91 GLU A O 1
ATOM 752 N N . ASP A 1 92 ? -10.497 5.109 -2.181 1.00 98.12 92 ASP A N 1
ATOM 753 C CA . ASP A 1 92 ? -9.120 5.575 -2.013 1.00 98.12 92 ASP A CA 1
ATOM 754 C C . ASP A 1 92 ? -8.104 4.513 -2.404 1.00 98.12 92 ASP A C 1
ATOM 756 O O . ASP A 1 92 ? -7.088 4.818 -3.029 1.00 98.12 92 ASP A O 1
ATOM 760 N N . VAL A 1 93 ? -8.369 3.268 -2.014 1.00 98.19 93 VAL A N 1
ATOM 761 C CA . VAL A 1 93 ? -7.490 2.138 -2.300 1.00 98.19 93 VAL A CA 1
ATOM 762 C C . VAL A 1 93 ? -7.541 1.813 -3.790 1.00 98.19 93 VAL A C 1
ATOM 764 O O . VAL A 1 93 ? -6.486 1.653 -4.393 1.00 98.19 93 VAL A O 1
ATOM 767 N N . ILE A 1 94 ? -8.727 1.803 -4.410 1.00 98.00 94 ILE A N 1
ATOM 768 C CA . ILE A 1 94 ? -8.886 1.604 -5.861 1.00 98.00 94 ILE A CA 1
ATOM 769 C C . ILE A 1 94 ? -8.066 2.638 -6.640 1.00 98.00 94 ILE A C 1
ATOM 771 O O . ILE A 1 94 ? -7.215 2.248 -7.435 1.00 98.00 94 ILE A O 1
ATOM 775 N N . ARG A 1 95 ? -8.233 3.935 -6.347 1.00 97.12 95 ARG A N 1
ATOM 776 C CA . ARG A 1 95 ? -7.496 5.008 -7.039 1.00 97.12 95 ARG A CA 1
ATOM 777 C C . ARG A 1 95 ? -5.981 4.869 -6.916 1.00 97.12 95 ARG A C 1
ATOM 779 O O . ARG A 1 95 ? -5.249 5.139 -7.862 1.00 97.12 95 ARG A O 1
ATOM 786 N N . GLN A 1 96 ? -5.490 4.462 -5.747 1.00 96.31 96 GLN A N 1
ATOM 787 C CA . GLN A 1 96 ? -4.054 4.268 -5.554 1.00 96.31 96 GLN A CA 1
ATOM 788 C C . GLN A 1 96 ? -3.533 3.036 -6.302 1.00 96.31 96 GLN A C 1
ATOM 790 O O . GLN A 1 96 ? -2.436 3.087 -6.853 1.00 96.31 96 GLN A O 1
ATOM 795 N N . ILE A 1 97 ? -4.305 1.947 -6.349 1.00 96.38 97 ILE A N 1
ATOM 796 C CA . ILE A 1 97 ? -3.957 0.761 -7.140 1.00 96.38 97 ILE A CA 1
ATOM 797 C C . ILE A 1 97 ? -3.907 1.113 -8.630 1.00 96.38 97 ILE A C 1
ATOM 799 O O . ILE A 1 97 ? -2.954 0.720 -9.295 1.00 96.38 97 ILE A O 1
ATOM 803 N N . GLU A 1 98 ? -4.868 1.889 -9.138 1.00 95.69 98 GLU A N 1
ATOM 804 C CA . GLU A 1 98 ? -4.867 2.385 -10.522 1.00 95.69 98 GLU A CA 1
ATOM 805 C C . GLU A 1 98 ? -3.606 3.206 -10.820 1.00 95.69 98 GLU A C 1
ATOM 807 O O . GLU A 1 98 ? -2.883 2.894 -11.763 1.00 95.69 98 GLU A O 1
ATOM 812 N N . ALA A 1 99 ? -3.259 4.163 -9.955 1.00 95.31 99 ALA A N 1
ATOM 813 C CA . ALA A 1 99 ? -2.039 4.959 -10.111 1.00 95.31 99 ALA A CA 1
ATOM 814 C C . ALA A 1 99 ? -0.754 4.105 -10.102 1.00 95.31 99 ALA A C 1
ATOM 816 O O . ALA A 1 99 ? 0.242 4.450 -10.736 1.00 95.31 99 ALA A O 1
ATOM 817 N N . TYR A 1 100 ? -0.750 2.985 -9.375 1.00 94.56 100 TYR A N 1
ATOM 818 C CA . TYR A 1 100 ? 0.362 2.036 -9.388 1.00 94.56 100 TYR A CA 1
ATOM 819 C C . TYR A 1 100 ? 0.377 1.141 -10.629 1.00 94.56 100 TYR A C 1
ATOM 821 O O . TYR A 1 100 ? 1.451 0.789 -11.124 1.00 94.56 100 TYR A O 1
ATOM 829 N N . HIS A 1 101 ? -0.797 0.799 -11.150 1.00 92.94 101 HIS A N 1
ATOM 830 C CA . HIS A 1 101 ? -0.930 0.066 -12.397 1.00 92.94 101 HIS A CA 1
ATOM 831 C C . HIS A 1 101 ? -0.399 0.878 -13.585 1.00 92.94 101 HIS A C 1
ATOM 833 O O . HIS A 1 101 ? 0.346 0.346 -14.406 1.00 92.94 101 HIS A O 1
ATOM 839 N N . GLU A 1 102 ? -0.685 2.183 -13.619 1.00 93.06 102 GLU A N 1
ATOM 840 C CA . GLU A 1 102 ? -0.209 3.114 -14.652 1.00 93.06 102 GLU A CA 1
ATOM 841 C C . GLU A 1 102 ? 1.322 3.181 -14.760 1.00 93.06 102 GLU A C 1
ATOM 843 O O . GLU A 1 102 ? 1.852 3.403 -15.847 1.00 93.06 102 GLU A O 1
ATOM 848 N N . ILE A 1 103 ? 2.047 2.942 -13.661 1.00 92.00 103 ILE A N 1
ATOM 849 C CA . ILE A 1 103 ? 3.519 2.931 -13.659 1.00 92.00 103 ILE A CA 1
ATOM 850 C C . ILE A 1 103 ? 4.127 1.542 -13.908 1.00 92.00 103 ILE A C 1
ATOM 852 O O . ILE A 1 103 ? 5.338 1.369 -13.773 1.00 92.00 103 ILE A O 1
ATOM 856 N N . GLY A 1 104 ? 3.307 0.544 -14.254 1.00 91.31 104 GLY A N 1
ATOM 857 C CA . GLY A 1 104 ? 3.765 -0.785 -14.662 1.00 91.31 104 GLY A CA 1
ATOM 858 C C . GLY A 1 104 ? 3.707 -1.873 -13.591 1.00 91.31 104 GLY A C 1
ATOM 859 O O . GLY A 1 104 ? 4.195 -2.975 -13.835 1.00 91.31 104 GLY A O 1
ATOM 860 N N . ILE A 1 105 ? 3.115 -1.622 -12.417 1.00 92.44 105 ILE A N 1
ATOM 861 C CA . ILE A 1 105 ? 2.869 -2.695 -11.442 1.00 92.44 105 ILE A CA 1
ATOM 862 C C . ILE A 1 105 ? 1.704 -3.556 -11.936 1.00 92.44 105 ILE A C 1
ATOM 864 O O . ILE A 1 105 ? 0.587 -3.076 -12.133 1.00 92.44 105 ILE A O 1
ATOM 868 N N . THR A 1 106 ? 1.952 -4.852 -12.110 1.00 91.25 106 THR A N 1
ATOM 869 C CA . THR A 1 106 ? 0.938 -5.794 -12.614 1.00 91.25 106 THR A CA 1
ATOM 870 C C . THR A 1 106 ? 0.382 -6.706 -11.530 1.00 91.25 106 THR A C 1
ATOM 872 O O . THR A 1 106 ? -0.708 -7.250 -11.691 1.00 91.25 106 THR A O 1
ATOM 875 N N . ASN A 1 107 ? 1.106 -6.873 -10.419 1.00 91.50 107 ASN A N 1
ATOM 876 C CA . ASN A 1 107 ? 0.691 -7.743 -9.330 1.00 91.50 107 ASN A CA 1
ATOM 877 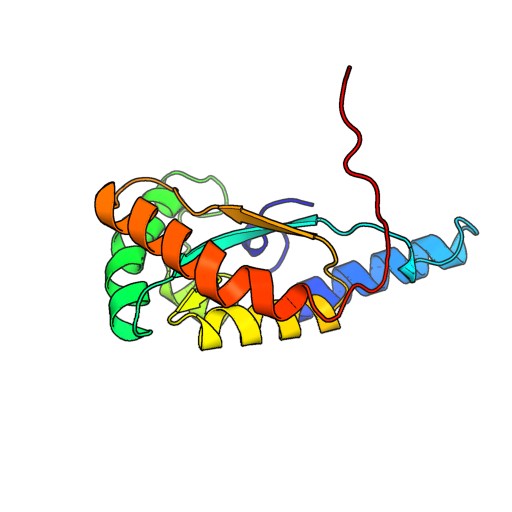C C . ASN A 1 107 ? 0.898 -7.060 -7.971 1.00 91.50 107 ASN A C 1
ATOM 879 O O . ASN A 1 107 ? 2.003 -6.661 -7.600 1.00 91.50 107 ASN A O 1
ATOM 883 N N . LEU A 1 108 ? -0.185 -6.928 -7.216 1.00 93.19 108 LEU A N 1
ATOM 884 C CA . LEU A 1 108 ? -0.187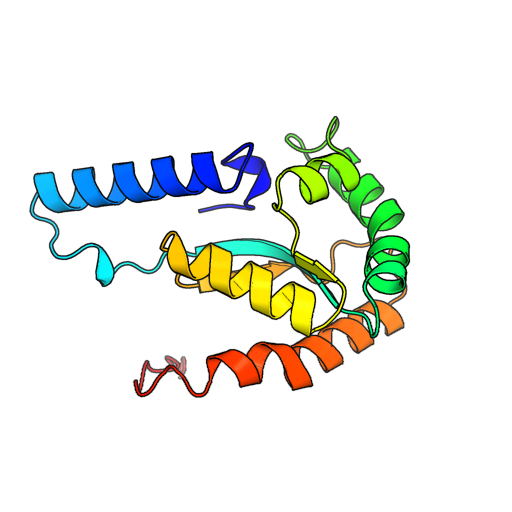 -6.299 -5.906 1.00 93.19 108 LEU A CA 1
ATOM 885 C C . LEU A 1 108 ? -0.242 -7.367 -4.819 1.00 93.19 108 LEU A C 1
ATOM 887 O O . LEU A 1 108 ? -1.186 -8.151 -4.743 1.00 93.19 108 LEU A O 1
ATOM 891 N N . MET A 1 109 ? 0.745 -7.351 -3.926 1.00 94.50 109 MET A N 1
ATOM 892 C CA . MET A 1 109 ? 0.754 -8.199 -2.736 1.00 94.50 109 MET A CA 1
ATOM 893 C C . MET A 1 109 ? 0.258 -7.394 -1.531 1.00 94.50 109 MET A C 1
ATOM 895 O O . MET A 1 109 ? 0.949 -6.50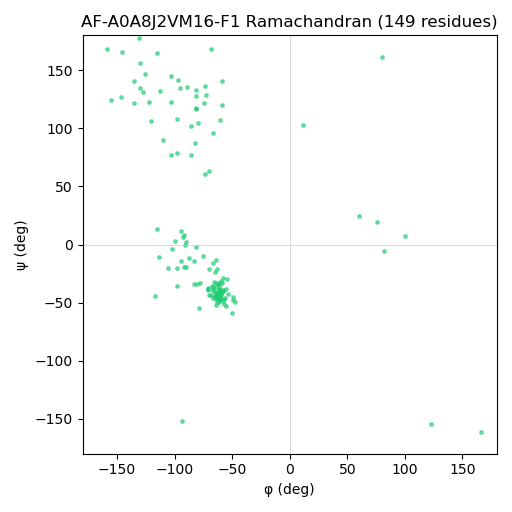1 -1.036 1.00 94.50 109 MET A O 1
ATOM 899 N N . ALA A 1 110 ? -0.952 -7.700 -1.065 1.00 95.88 110 ALA A N 1
ATOM 900 C CA . ALA A 1 110 ? -1.600 -6.964 0.015 1.00 95.88 110 ALA A CA 1
ATOM 901 C C . ALA A 1 110 ? -1.174 -7.495 1.395 1.00 95.88 110 ALA A C 1
ATOM 903 O O . ALA A 1 110 ? -1.679 -8.511 1.873 1.00 95.88 110 ALA A O 1
ATOM 904 N N . LEU A 1 111 ? -0.262 -6.790 2.070 1.00 96.25 111 LEU A N 1
ATOM 905 C CA . LEU A 1 111 ? 0.082 -7.062 3.465 1.00 96.25 111 LEU A CA 1
ATOM 906 C C . LEU A 1 111 ? -0.952 -6.390 4.380 1.00 96.25 111 LEU A C 1
ATOM 908 O O . LEU A 1 111 ? -0.783 -5.245 4.799 1.00 96.25 111 LEU A O 1
ATOM 912 N N . MET A 1 112 ? -2.039 -7.112 4.657 1.00 97.31 112 MET A N 1
ATOM 913 C CA . MET A 1 112 ? -3.196 -6.590 5.404 1.00 97.31 112 MET A CA 1
ATOM 914 C C . MET A 1 112 ? -3.132 -6.826 6.913 1.00 97.31 112 MET A C 1
ATOM 916 O O . MET A 1 112 ? -3.804 -6.145 7.680 1.00 97.31 112 MET A O 1
ATOM 920 N N . ASN A 1 113 ? -2.308 -7.776 7.355 1.00 96.56 113 ASN A N 1
ATOM 921 C CA . ASN A 1 113 ? -2.041 -8.003 8.769 1.00 96.56 113 ASN A CA 1
ATOM 922 C C . ASN A 1 113 ? -0.547 -7.836 9.048 1.00 96.56 113 ASN A C 1
ATOM 924 O O . ASN A 1 113 ? 0.261 -8.694 8.699 1.00 96.56 113 ASN A O 1
ATOM 928 N N . PHE A 1 114 ? -0.195 -6.727 9.690 1.00 94.75 114 PHE A N 1
ATOM 929 C CA . PHE A 1 114 ? 1.172 -6.390 10.097 1.00 94.75 114 PHE A CA 1
ATOM 930 C C . PHE A 1 114 ? 1.333 -6.320 11.628 1.00 94.75 114 PHE A C 1
ATOM 932 O O . PHE A 1 114 ? 2.369 -5.877 12.120 1.00 94.75 114 PHE A O 1
ATOM 939 N N . GLY A 1 115 ? 0.346 -6.821 12.383 1.0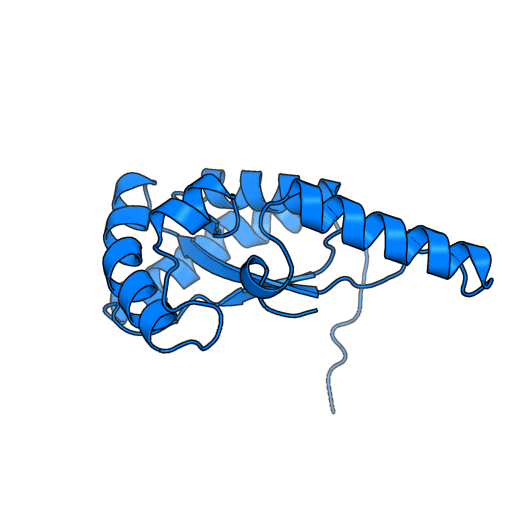0 93.94 115 GLY A N 1
ATOM 940 C CA . GLY A 1 115 ? 0.349 -6.843 13.848 1.00 93.94 115 GLY A CA 1
ATOM 941 C C . GLY A 1 115 ? -0.041 -5.507 14.492 1.00 93.94 115 GLY A C 1
ATOM 942 O O . GLY A 1 115 ? -0.017 -4.459 13.858 1.00 93.94 115 GLY A O 1
ATOM 943 N N . GLY A 1 116 ? -0.437 -5.551 15.768 1.00 94.19 116 GLY A N 1
ATOM 944 C CA . GLY A 1 116 ? -0.839 -4.368 16.548 1.00 94.19 116 GLY A CA 1
ATOM 945 C C . GLY A 1 116 ? -2.284 -3.898 16.336 1.00 94.19 116 GLY A C 1
ATOM 946 O O . GLY A 1 116 ? -2.739 -3.010 17.050 1.00 94.19 116 GLY A O 1
ATOM 947 N N . MET A 1 117 ? -3.021 -4.502 15.402 1.00 96.31 117 MET A N 1
ATOM 948 C CA . MET A 1 117 ? -4.436 -4.223 15.149 1.00 96.31 117 MET A CA 1
ATOM 949 C C . MET A 1 117 ? -5.328 -5.327 15.736 1.00 96.31 117 MET A C 1
ATOM 951 O O . MET A 1 117 ? -4.952 -6.499 15.724 1.00 96.31 117 MET A O 1
ATOM 955 N N . ALA A 1 118 ? -6.517 -4.960 16.228 1.00 97.56 118 ALA A N 1
ATOM 956 C CA . ALA A 1 118 ? -7.537 -5.927 16.639 1.00 97.56 118 ALA A CA 1
ATOM 957 C C . ALA A 1 118 ? -7.936 -6.833 15.461 1.00 97.56 118 ALA A C 1
ATOM 959 O O . ALA A 1 118 ? -8.061 -6.363 14.326 1.00 97.56 118 ALA A O 1
ATOM 960 N N . HIS A 1 119 ? -8.143 -8.123 15.729 1.00 97.69 119 HIS A N 1
ATOM 961 C CA . HIS A 1 119 ? -8.399 -9.127 14.695 1.00 97.69 119 HIS A CA 1
ATOM 962 C C . HIS A 1 119 ? -9.634 -8.791 13.849 1.00 97.69 119 HIS A C 1
ATOM 964 O O . HIS A 1 119 ? -9.603 -8.902 12.626 1.00 97.69 119 HIS A O 1
ATOM 970 N N . GLU A 1 120 ? -10.689 -8.292 14.487 1.00 98.31 120 GLU A N 1
ATOM 971 C CA . GLU A 1 120 ? -11.955 -7.926 13.854 1.00 98.31 120 GLU A CA 1
A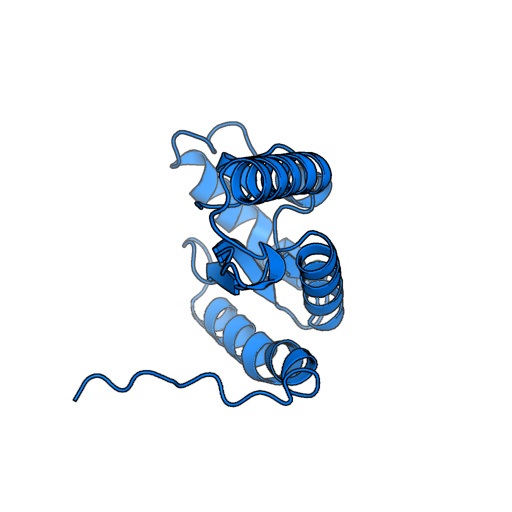TOM 972 C C . GLU A 1 120 ? -11.762 -6.825 12.809 1.00 98.31 120 GLU A C 1
ATOM 974 O O . GLU A 1 120 ? -12.394 -6.853 11.757 1.00 98.31 120 GLU A O 1
ATOM 979 N N . LYS A 1 121 ? -10.840 -5.885 13.055 1.00 98.25 121 LYS A N 1
ATOM 980 C CA . LYS A 1 121 ? -10.518 -4.811 12.105 1.00 98.25 121 LYS A CA 1
ATOM 981 C C . LYS A 1 121 ? -9.767 -5.340 10.887 1.00 98.25 121 LYS A C 1
ATOM 983 O O . LYS A 1 121 ? -10.040 -4.901 9.773 1.00 98.25 121 LYS A O 1
ATOM 988 N N . VAL A 1 122 ? -8.868 -6.308 11.078 1.00 98.50 122 VAL A N 1
ATOM 989 C CA . VAL A 1 122 ? -8.186 -6.995 9.968 1.00 98.50 122 VAL A CA 1
ATOM 990 C C . VAL A 1 122 ? -9.202 -7.769 9.125 1.00 98.50 122 VAL A C 1
ATOM 992 O O . VAL A 1 122 ? -9.212 -7.641 7.903 1.00 98.50 122 VAL A O 1
ATOM 995 N N . CYS A 1 123 ? -10.099 -8.523 9.763 1.00 98.62 123 CYS A N 1
ATOM 996 C CA . CYS A 1 123 ? -11.161 -9.260 9.076 1.00 98.62 123 CYS A CA 1
ATOM 997 C C . CYS A 1 123 ? -12.123 -8.331 8.329 1.00 98.62 123 CYS A C 1
ATOM 999 O O . CYS A 1 123 ? -12.449 -8.596 7.173 1.00 98.62 123 CYS A O 1
ATOM 1001 N N . ARG A 1 124 ? -12.523 -7.208 8.939 1.00 98.56 124 ARG A N 1
ATOM 1002 C CA . ARG A 1 124 ? -13.372 -6.208 8.281 1.00 98.56 124 ARG A CA 1
ATOM 1003 C C . ARG A 1 124 ? -12.687 -5.582 7.067 1.00 98.56 124 ARG A C 1
ATOM 1005 O O . ARG A 1 124 ? -13.310 -5.432 6.022 1.00 98.56 124 ARG A O 1
ATOM 1012 N N . SER A 1 125 ? -11.401 -5.268 7.185 1.00 98.75 125 SER A N 1
ATOM 1013 C CA . SER A 1 125 ? -10.578 -4.750 6.089 1.00 98.75 125 SER A CA 1
ATOM 1014 C C . SER A 1 125 ? -10.490 -5.740 4.924 1.00 98.75 125 SER A C 1
ATOM 1016 O O . SER A 1 125 ? -10.701 -5.357 3.774 1.00 98.75 125 SER A O 1
ATOM 1018 N N . LEU A 1 126 ? -10.281 -7.031 5.213 1.00 98.56 126 LEU A N 1
ATOM 1019 C CA . LEU A 1 126 ? -10.317 -8.109 4.216 1.00 98.56 126 LEU A CA 1
ATOM 1020 C C . LEU A 1 126 ? -11.684 -8.219 3.526 1.00 98.56 126 LEU A C 1
ATOM 1022 O O . LEU A 1 126 ? -11.740 -8.365 2.305 1.00 98.56 126 LEU A O 1
ATOM 1026 N N . GLU A 1 127 ? -12.779 -8.127 4.285 1.00 98.56 127 GLU A N 1
ATOM 1027 C CA . GLU A 1 127 ? -14.142 -8.157 3.743 1.00 98.56 127 GLU A CA 1
ATOM 1028 C C . GLU A 1 127 ? -14.384 -6.985 2.782 1.00 98.56 127 GLU A C 1
ATOM 1030 O O . GLU A 1 127 ? -14.818 -7.197 1.649 1.00 98.56 127 GLU A O 1
ATOM 1035 N N . LEU A 1 128 ? -14.051 -5.758 3.196 1.00 98.69 128 LEU A N 1
ATOM 1036 C CA . LEU A 1 128 ? -14.201 -4.562 2.365 1.00 98.69 128 LEU A CA 1
ATOM 1037 C C . LEU A 1 128 ? -13.330 -4.634 1.107 1.00 98.69 128 LEU A C 1
ATOM 1039 O O . LEU A 1 128 ? -13.807 -4.356 0.005 1.00 98.69 128 LEU A O 1
ATOM 1043 N N . PHE A 1 129 ? -12.078 -5.072 1.246 1.00 98.44 129 PHE A N 1
ATOM 1044 C CA . PHE A 1 129 ? -11.171 -5.263 0.118 1.00 98.44 129 PHE A CA 1
ATOM 1045 C C . PHE A 1 129 ? -11.718 -6.293 -0.881 1.00 98.44 129 PHE A C 1
ATOM 1047 O O . PHE A 1 129 ? -11.771 -6.035 -2.085 1.00 98.44 129 PHE A O 1
ATOM 1054 N N . GLY A 1 130 ? -12.200 -7.439 -0.393 1.00 97.69 130 GLY A N 1
ATOM 1055 C CA . GLY A 1 130 ? -12.776 -8.491 -1.229 1.00 97.69 130 GLY A CA 1
ATOM 1056 C C . GLY A 1 130 ? -14.096 -8.101 -1.899 1.00 97.69 130 GLY A C 1
ATOM 1057 O O . GLY A 1 130 ? -14.342 -8.495 -3.040 1.00 97.69 130 GLY A O 1
ATOM 1058 N N . LYS A 1 131 ? -14.932 -7.313 -1.216 1.00 97.94 131 LYS A N 1
ATOM 1059 C CA . LYS A 1 131 ? -16.264 -6.913 -1.689 1.00 97.94 131 LYS A CA 1
ATOM 1060 C C . LYS A 1 131 ? -16.241 -5.713 -2.634 1.00 97.94 131 LYS A C 1
ATOM 1062 O O . LYS A 1 131 ? -17.069 -5.656 -3.540 1.00 97.94 131 LYS A O 1
ATOM 1067 N N . HIS A 1 132 ? -15.321 -4.771 -2.434 1.00 97.81 132 HIS A N 1
ATOM 1068 C CA . HIS A 1 132 ? -15.321 -3.491 -3.147 1.00 97.81 132 HIS A CA 1
ATOM 1069 C C . HIS A 1 132 ? -14.081 -3.287 -4.019 1.00 97.81 132 HIS A C 1
ATOM 1071 O O . HIS A 1 132 ? -14.216 -2.903 -5.178 1.00 97.81 132 HIS A O 1
ATOM 1077 N N . VAL A 1 133 ? -12.885 -3.597 -3.508 1.00 97.25 133 VAL A N 1
ATOM 1078 C CA . VAL A 1 133 ? -11.627 -3.303 -4.214 1.00 97.25 133 VAL A CA 1
ATOM 1079 C C . VAL A 1 133 ? -11.349 -4.331 -5.309 1.00 97.25 133 VAL A C 1
ATOM 1081 O O . VAL A 1 133 ? -11.208 -3.963 -6.470 1.00 97.25 133 VAL A O 1
ATOM 1084 N N . ILE A 1 134 ? -11.325 -5.628 -4.985 1.00 96.00 134 ILE A N 1
ATOM 1085 C CA . ILE A 1 134 ? -11.037 -6.685 -5.974 1.00 96.00 134 ILE A CA 1
ATOM 1086 C C . ILE A 1 134 ? -12.000 -6.633 -7.180 1.00 96.00 134 ILE A C 1
ATOM 1088 O O . ILE A 1 134 ? -11.529 -6.721 -8.318 1.00 96.00 134 ILE A O 1
ATOM 1092 N N . PRO A 1 135 ? -13.331 -6.492 -7.004 1.00 96.06 135 PRO A N 1
ATOM 1093 C CA . PRO A 1 135 ? -14.258 -6.477 -8.134 1.00 96.06 135 PRO A CA 1
ATOM 1094 C C . PRO A 1 135 ? -14.090 -5.285 -9.083 1.00 96.06 135 PRO A C 1
ATOM 1096 O O . PRO A 1 135 ? -14.453 -5.422 -10.252 1.00 96.06 135 PRO A O 1
ATOM 1099 N N . ALA A 1 136 ? -13.517 -4.163 -8.630 1.00 95.00 136 ALA A N 1
ATOM 1100 C CA . ALA A 1 136 ? -13.254 -3.000 -9.482 1.00 95.00 136 ALA A CA 1
ATOM 1101 C C . ALA A 1 136 ? -12.296 -3.335 -10.641 1.00 95.00 136 ALA A C 1
ATOM 1103 O O . ALA A 1 136 ? -12.482 -2.853 -11.756 1.00 95.00 136 ALA A O 1
ATOM 1104 N N . PHE A 1 137 ? -11.353 -4.254 -10.416 1.00 90.12 137 PHE A N 1
ATOM 1105 C CA . PHE A 1 137 ? -10.346 -4.657 -11.405 1.00 90.12 137 PHE A CA 1
ATOM 1106 C C . PHE A 1 137 ? -10.742 -5.902 -12.217 1.00 90.12 137 PHE A C 1
ATOM 1108 O O . PHE A 1 137 ? -10.178 -6.165 -13.276 1.00 90.12 137 PHE A O 1
ATOM 1115 N N . LYS A 1 138 ? -11.764 -6.656 -11.782 1.00 78.94 138 LYS A N 1
ATOM 1116 C CA . LYS A 1 138 ? -12.221 -7.885 -12.467 1.00 78.94 138 LYS A CA 1
ATOM 1117 C C . LYS A 1 138 ? -12.921 -7.645 -13.808 1.00 78.94 138 LYS A C 1
ATOM 1119 O O . LYS A 1 138 ? -13.007 -8.569 -14.607 1.00 78.94 138 LYS A O 1
ATOM 1124 N N . LYS A 1 139 ? -13.443 -6.442 -14.073 1.00 56.69 139 LYS A N 1
ATOM 1125 C CA . LYS A 1 139 ? -14.073 -6.119 -15.372 1.00 56.69 139 LYS A CA 1
ATOM 1126 C C . LYS A 1 139 ? -13.069 -5.712 -16.454 1.00 56.69 139 LYS A C 1
ATOM 1128 O O . LYS A 1 139 ? -13.444 -5.671 -17.620 1.00 56.69 139 LYS A O 1
ATOM 1133 N N . GLN A 1 140 ? -11.824 -5.413 -16.084 1.00 52.19 140 GLN A N 1
ATOM 1134 C CA . GLN A 1 140 ? -10.785 -4.972 -17.020 1.00 52.19 140 GLN A CA 1
ATOM 1135 C C . GLN A 1 140 ? -9.978 -6.143 -17.601 1.00 52.19 140 GLN A C 1
ATOM 1137 O O . GLN A 1 140 ? -9.381 -6.010 -18.666 1.00 52.19 140 GLN A O 1
ATOM 1142 N N . THR A 1 141 ? -10.003 -7.312 -16.959 1.00 47.44 141 THR A N 1
ATOM 1143 C CA . THR A 1 141 ? -9.299 -8.512 -17.415 1.00 47.44 141 THR A CA 1
ATOM 1144 C C . THR A 1 141 ? -10.237 -9.452 -18.166 1.00 47.44 141 THR A C 1
ATOM 1146 O O . THR A 1 141 ? -10.678 -10.483 -17.664 1.00 47.44 141 THR A O 1
ATOM 1149 N N . GLY A 1 142 ? -10.514 -9.126 -19.428 1.00 43.47 142 GLY A N 1
ATOM 1150 C CA . GLY A 1 142 ? -10.884 -10.146 -20.408 1.00 43.47 142 GLY A CA 1
ATOM 1151 C C . GLY A 1 142 ? -9.666 -11.008 -20.750 1.00 43.47 142 GLY A C 1
ATOM 1152 O O . GLY A 1 142 ? -9.190 -10.937 -21.874 1.00 43.47 142 GLY A O 1
ATOM 1153 N N . ASP A 1 143 ? -9.098 -11.743 -19.788 1.00 42.03 143 ASP A N 1
ATOM 1154 C CA . ASP A 1 143 ? -8.016 -12.693 -20.068 1.00 42.03 143 ASP A CA 1
ATOM 1155 C C . ASP A 1 143 ? -7.931 -13.811 -19.017 1.00 42.03 143 ASP A C 1
ATOM 1157 O O . ASP A 1 143 ? -7.796 -13.591 -17.810 1.00 42.03 143 ASP A O 1
ATOM 1161 N N . ASP A 1 144 ? -7.994 -15.026 -19.545 1.00 44.97 144 ASP A N 1
ATOM 1162 C CA . ASP A 1 144 ? -7.974 -16.347 -18.932 1.00 44.97 144 ASP A CA 1
ATOM 1163 C C . ASP A 1 144 ? -6.556 -16.706 -18.443 1.00 44.97 144 ASP A C 1
ATOM 1165 O O . ASP A 1 144 ? -5.909 -17.654 -18.898 1.00 44.97 144 ASP A O 1
ATOM 1169 N N . ARG A 1 145 ? -6.006 -15.912 -17.516 1.00 48.19 145 ARG A N 1
ATOM 1170 C CA . ARG A 1 145 ? -4.690 -16.195 -16.919 1.00 48.19 145 ARG A CA 1
ATOM 1171 C C . ARG A 1 145 ? -4.824 -17.148 -15.738 1.00 48.19 145 ARG A C 1
ATOM 1173 O O . ARG A 1 145 ? -4.770 -16.758 -14.577 1.00 48.19 145 ARG A O 1
ATOM 1180 N N . ARG A 1 146 ? -5.006 -18.420 -16.102 1.00 40.75 146 ARG A N 1
ATOM 1181 C CA . ARG A 1 146 ? -4.663 -19.661 -15.385 1.00 40.75 146 ARG A CA 1
ATOM 1182 C C . ARG A 1 146 ? -4.250 -19.479 -13.920 1.00 40.75 146 ARG A C 1
ATOM 1184 O O . ARG A 1 146 ? -3.081 -19.244 -13.612 1.00 40.75 146 ARG A O 1
ATOM 1191 N N . VAL A 1 147 ? -5.177 -19.790 -13.017 1.00 38.22 147 VAL A N 1
ATOM 1192 C CA . VAL A 1 147 ? -4.805 -20.387 -11.732 1.00 38.22 147 VAL A CA 1
ATOM 1193 C C . VAL A 1 147 ? -4.114 -21.707 -12.078 1.00 38.22 147 VAL A C 1
ATOM 1195 O O . VAL A 1 147 ? -4.762 -22.633 -12.559 1.00 38.22 147 VAL A O 1
ATOM 1198 N N . ARG A 1 148 ? -2.788 -21.796 -11.921 1.00 38.44 148 ARG A N 1
ATOM 1199 C CA . ARG A 1 148 ? -2.125 -23.105 -11.897 1.00 38.44 148 ARG A CA 1
ATOM 1200 C C . ARG A 1 148 ? -2.594 -23.804 -10.627 1.00 38.44 148 ARG A C 1
ATOM 1202 O O . ARG A 1 148 ? -2.072 -23.535 -9.549 1.00 38.44 148 ARG A O 1
ATOM 1209 N N . THR A 1 149 ? -3.609 -24.649 -10.751 1.00 33.56 149 THR A N 1
ATOM 1210 C CA . THR A 1 149 ? -3.895 -25.683 -9.763 1.00 33.56 149 THR A CA 1
ATOM 1211 C C . THR A 1 149 ? -2.656 -26.566 -9.679 1.00 33.56 149 THR A C 1
ATOM 1213 O O . THR A 1 149 ? -2.202 -27.104 -10.688 1.00 33.56 149 THR A O 1
ATOM 1216 N N . TYR A 1 150 ? -2.061 -26.642 -8.494 1.00 40.06 150 TYR A N 1
ATOM 1217 C CA . TYR A 1 150 ? -1.144 -27.724 -8.177 1.00 40.06 150 TYR A CA 1
ATOM 1218 C C . TYR A 1 150 ? -2.034 -28.919 -7.830 1.00 40.06 150 TYR A C 1
ATOM 1220 O O . TYR A 1 150 ? -2.695 -28.895 -6.791 1.00 40.06 150 TYR A O 1
ATOM 1228 N N . GLU A 1 151 ? -2.137 -29.869 -8.760 1.00 49.38 151 GLU A N 1
ATOM 1229 C CA . GLU A 1 151 ? -2.596 -31.235 -8.469 1.00 49.38 151 GLU A CA 1
ATOM 1230 C C . GLU A 1 151 ? -1.487 -32.027 -7.767 1.00 49.38 151 GLU A C 1
ATOM 1232 O O . GLU A 1 151 ? -0.297 -31.792 -8.095 1.00 49.38 151 GLU A O 1
#

Radius of gyration: 16.47 Å; Cα contacts (8 Å, |Δi|>4): 199; chains: 1; bounding box: 36×42×43 Å

pLDDT: mean 89.07, std 15.04, range [33.56, 98.75]

Mean predicted aligned error: 5.74 Å

Solvent-accessible surface area (backbone atoms only — not comparable to full-atom values): 8398 Å² total; per-residue (Å²): 115,60,48,46,63,76,79,29,83,32,62,65,55,44,30,53,52,46,51,51,50,38,52,53,40,44,75,72,67,78,50,71,57,91,76,54,83,36,50,38,32,33,51,33,39,37,32,93,40,42,70,58,17,45,66,61,37,41,64,20,48,32,57,42,22,53,75,34,92,86,22,52,91,50,44,47,67,57,35,52,76,30,64,44,43,41,61,9,15,47,69,54,34,43,54,52,50,50,61,40,40,76,51,59,44,70,36,80,41,74,45,52,79,70,56,82,57,61,65,67,58,44,53,49,16,51,50,47,38,61,70,50,36,54,56,69,57,58,79,75,57,91,64,92,77,70,81,80,76,85,128

InterPro domains:
  IPR036661 Luciferase-like domain superfamily [G3DSA:3.20.20.30] (1-149)
  IPR036661 Luciferase-like domain superfamily [SSF51679] (5-139)
  IPR050766 Bacterial Luciferase Oxidoreductase [PTHR30137] (2-141)

Foldseek 3Di:
DEQQLQQDQALVVVLVVLVVVQVVCVVVPVDHSLPDAAEHEAAAFADQFQVVQCVQCQVLVQVLLCPDPSRNPPGPVSCVVRLRHQTGHLVSNQVSVVVSVVSPHDHYHYPLDSDPGDPVRSVVRVVRCVPRNVVVCVVVDPDDPDPPPDD

Nearest PDB structures (foldseek):
  1luc-assembly1_A  TM=7.900E-01  e=1.855E-06  Vibrio harveyi
  6ket-assembly1_A  TM=7.642E-01  e=1.977E-06  Cylindrospermum alatosporum CCALA 988
  7bip-assembly1_B  TM=8.248E-01  e=2.103E-05  Streptomyces bottropensis
  1xkj-assembly1_A  TM=7.459E-01  e=9.121E-04  Vibrio harveyi
  6fri-assembly2_C  TM=6.296E-01  e=2.088E-02  Photobacterium leiognathi